Protein AF-A0A967T352-F1 (afdb_monomer)

pLDDT: mean 77.24, std 16.87, range [30.94, 95.62]

Solvent-accessible surface area (backbone atoms only — not comparable to full-atom values): 8951 Å² total; per-residue (Å²): 69,39,39,35,42,36,54,37,34,45,32,40,70,81,48,93,56,45,37,38,55,35,74,68,9,48,52,48,15,68,45,42,55,60,54,30,53,77,67,76,48,73,39,53,32,34,38,21,40,50,37,50,85,40,100,73,73,45,66,29,38,22,23,50,58,25,53,52,68,44,68,88,73,31,49,80,42,76,35,42,50,89,52,52,69,68,51,59,66,51,45,78,76,43,64,27,31,31,37,29,42,48,83,72,30,53,76,58,51,81,74,55,40,92,46,66,45,74,70,55,70,37,93,53,77,50,90,89,55,64,95,51,55,72,68,60,38,64,30,42,33,40,35,24,40,37,82,87,86,54,37,35,52,76,49,72,45,78,66,71,79,79,121

Foldseek 3Di:
DKEKEAEFFKAFPPDLPSLAHDPRSLVLLQCVVVLCVVVVHQAQAEEFEFEQDDVNSGTRCRRVSSPVNCPPRYHYHYDHLQGCVVVLVVVVVTDYYYYHDDLSSVVNDDDAPPDPCCVQVPQDDDVPDDPRISQRNNQWMWMWDDPSPHTYTDDIRGSPSPD

Secondary structure (DSSP, 8-state):
-EEEEEEPPP-BTTSTTTTS--HHHHHHHHHHHHHHHHTT---SEEEEE-----TTSS---HHHHHTGGGBTTBEEEEE-TT--HHHHHHHTTSSEEEEEE-TTGGGGSPPEET--HHHHSS-PPPTT--TTB-TTSTTEEEEEEE-SS-EEEEEEEE-S---

Structure (mmCIF, N/CA/C/O backbone):
data_AF-A0A967T352-F1
#
_entry.id   AF-A0A967T352-F1
#
loop_
_atom_site.group_PDB
_atom_site.id
_atom_site.type_symbol
_atom_site.label_atom_id
_atom_site.label_alt_id
_atom_site.label_comp_id
_atom_site.label_asym_id
_atom_site.label_entity_id
_atom_site.label_seq_id
_atom_site.pdbx_PDB_ins_code
_atom_site.Cartn_x
_atom_site.Cartn_y
_atom_site.Cartn_z
_atom_site.occupancy
_atom_site.B_iso_or_equiv
_atom_site.auth_seq_id
_atom_site.auth_comp_id
_atom_site.auth_asym_id
_atom_site.auth_atom_id
_atom_site.pdbx_PDB_model_num
ATOM 1 N N . MET A 1 1 ? -11.398 1.309 12.216 1.00 89.88 1 MET A N 1
ATOM 2 C CA . MET A 1 1 ? -11.046 1.990 10.944 1.00 89.88 1 MET A CA 1
ATOM 3 C C . MET A 1 1 ? -10.477 0.964 9.982 1.00 89.88 1 MET A C 1
ATOM 5 O O . MET A 1 1 ? -9.847 0.018 10.450 1.00 89.88 1 MET A O 1
ATOM 9 N N . ILE A 1 2 ? -10.696 1.115 8.680 1.00 94.25 2 ILE A N 1
ATOM 10 C CA . ILE A 1 2 ? -10.253 0.133 7.686 1.00 94.25 2 ILE A CA 1
ATOM 11 C C . ILE A 1 2 ? -8.909 0.556 7.094 1.00 94.25 2 ILE A C 1
ATOM 13 O O . ILE A 1 2 ? -8.730 1.698 6.676 1.00 94.25 2 ILE A O 1
ATOM 17 N N . ILE A 1 3 ? -7.961 -0.378 7.047 1.00 93.12 3 ILE A N 1
ATOM 18 C CA . ILE A 1 3 ? -6.660 -0.204 6.405 1.00 93.12 3 ILE A CA 1
ATOM 19 C C . ILE A 1 3 ? -6.535 -1.201 5.256 1.00 93.12 3 ILE A C 1
ATOM 21 O O . ILE A 1 3 ? -6.638 -2.413 5.451 1.00 93.12 3 ILE A O 1
ATOM 25 N N . ILE A 1 4 ? -6.270 -0.682 4.064 1.00 93.50 4 ILE A N 1
ATOM 26 C CA . ILE A 1 4 ? -6.060 -1.439 2.838 1.00 93.50 4 ILE A CA 1
ATOM 27 C C . ILE A 1 4 ? -4.571 -1.444 2.523 1.00 93.50 4 ILE A C 1
ATOM 29 O O . ILE A 1 4 ? -3.967 -0.409 2.262 1.00 93.50 4 ILE A O 1
ATOM 33 N N . TRP A 1 5 ? -3.971 -2.624 2.523 1.00 90.81 5 TRP A N 1
ATOM 34 C CA . TRP A 1 5 ? -2.558 -2.816 2.237 1.00 90.81 5 TRP A CA 1
ATOM 35 C C . TRP A 1 5 ? -2.402 -3.244 0.788 1.00 90.81 5 TRP A C 1
ATOM 37 O O . TRP A 1 5 ? -2.867 -4.319 0.395 1.00 90.81 5 TRP A O 1
ATOM 47 N N . VAL A 1 6 ? -1.706 -2.428 0.002 1.00 89.25 6 VAL A N 1
ATOM 48 C CA . VAL A 1 6 ? -1.381 -2.735 -1.390 1.00 89.25 6 VAL A CA 1
ATOM 49 C C . VAL A 1 6 ? 0.127 -2.718 -1.582 1.00 89.25 6 VAL A C 1
ATOM 51 O O . VAL A 1 6 ? 0.829 -1.800 -1.160 1.00 89.25 6 VAL A O 1
ATOM 54 N N . ARG A 1 7 ? 0.672 -3.749 -2.222 1.00 86.38 7 ARG A N 1
ATOM 55 C CA . ARG A 1 7 ? 2.076 -3.713 -2.632 1.00 86.38 7 ARG A CA 1
ATOM 56 C C . ARG A 1 7 ? 2.197 -2.884 -3.911 1.00 86.38 7 ARG A C 1
ATOM 58 O O . ARG A 1 7 ? 1.368 -3.027 -4.806 1.00 86.38 7 ARG A O 1
ATOM 65 N N . HIS A 1 8 ? 3.249 -2.065 -4.018 1.00 86.44 8 HIS A N 1
ATOM 66 C CA . HIS A 1 8 ? 3.613 -1.410 -5.289 1.00 86.44 8 HIS A CA 1
ATOM 67 C C . HIS A 1 8 ? 3.581 -2.407 -6.442 1.00 86.44 8 HIS A C 1
ATOM 69 O O . HIS A 1 8 ? 4.047 -3.504 -6.168 1.00 86.44 8 HIS A O 1
ATOM 75 N N . GLY A 1 9 ? 3.164 -2.001 -7.657 1.00 82.44 9 GLY A N 1
ATOM 76 C CA . GLY A 1 9 ? 3.163 -2.690 -8.967 1.00 82.44 9 GLY A CA 1
ATOM 77 C C . GLY A 1 9 ? 4.493 -3.357 -9.368 1.00 82.44 9 GLY A C 1
ATOM 78 O O . GLY A 1 9 ? 5.557 -2.987 -8.862 1.00 82.44 9 GLY A O 1
ATOM 79 N N . THR A 1 10 ? 4.457 -4.325 -10.298 1.00 80.06 10 THR A N 1
ATOM 80 C CA . THR A 1 10 ? 5.629 -5.132 -10.698 1.00 80.06 10 THR A CA 1
ATOM 81 C C . THR A 1 10 ? 6.814 -4.271 -11.126 1.00 80.06 10 THR A C 1
ATOM 83 O O . THR A 1 10 ? 6.674 -3.382 -11.966 1.00 80.06 10 THR A O 1
ATOM 86 N N . VAL A 1 11 ? 8.001 -4.590 -10.603 1.00 77.88 11 VAL A N 1
ATOM 87 C CA . VAL A 1 11 ? 9.285 -3.951 -10.943 1.00 77.88 11 VAL A CA 1
ATOM 88 C C . VAL A 1 11 ? 10.286 -4.983 -11.461 1.00 77.88 11 VAL A C 1
ATOM 90 O O . VAL A 1 11 ? 10.203 -6.156 -11.089 1.00 77.88 11 VAL A O 1
ATOM 93 N N . ASP A 1 12 ? 11.254 -4.546 -12.268 1.00 75.56 12 ASP A N 1
ATOM 94 C CA . ASP A 1 12 ? 12.390 -5.375 -12.681 1.00 75.56 12 ASP A CA 1
ATOM 95 C C . ASP A 1 12 ? 13.559 -5.178 -11.712 1.00 75.56 12 ASP A C 1
ATOM 97 O O . ASP A 1 12 ? 14.257 -4.166 -11.746 1.00 75.56 12 ASP A O 1
ATOM 101 N N . CYS A 1 13 ? 13.793 -6.162 -10.843 1.00 67.81 13 CYS A N 1
ATOM 102 C CA . CYS A 1 13 ? 14.826 -6.078 -9.811 1.00 67.81 13 CYS A CA 1
ATOM 103 C C . CYS A 1 13 ? 16.268 -6.144 -10.344 1.00 67.81 13 CYS A C 1
ATOM 105 O O . CYS A 1 13 ? 17.196 -5.889 -9.575 1.00 67.81 13 CYS A O 1
ATOM 107 N N . ASN A 1 14 ? 16.466 -6.506 -11.615 1.00 65.69 14 ASN A N 1
ATOM 108 C CA . ASN A 1 14 ? 17.785 -6.579 -12.249 1.00 65.69 14 ASN A CA 1
ATOM 109 C C . ASN A 1 14 ? 18.080 -5.364 -13.141 1.00 65.69 14 ASN A C 1
ATOM 111 O O . ASN A 1 14 ? 19.202 -5.213 -13.627 1.00 65.69 14 ASN A O 1
ATOM 115 N N . SER A 1 15 ? 17.091 -4.493 -13.332 1.00 66.94 15 SER A N 1
ATOM 116 C CA . SER A 1 15 ? 17.241 -3.227 -14.035 1.00 66.94 15 SER A CA 1
ATOM 117 C C . SER A 1 15 ? 17.919 -2.176 -13.148 1.00 66.94 15 SER A C 1
ATOM 119 O O . SER A 1 15 ? 17.758 -2.159 -11.926 1.00 66.94 15 SER A O 1
ATOM 121 N N . LYS A 1 16 ? 18.629 -1.229 -13.776 1.00 64.50 16 LYS A N 1
ATOM 122 C CA . LYS A 1 16 ? 19.075 0.011 -13.109 1.00 64.50 16 LYS A CA 1
ATOM 123 C C . LYS A 1 16 ? 17.897 0.886 -12.645 1.00 64.50 16 LYS A C 1
ATOM 125 O O . LYS A 1 16 ? 18.111 1.804 -11.860 1.00 64.50 16 LYS A O 1
ATOM 130 N N . ASP A 1 17 ? 16.684 0.574 -13.102 1.00 65.25 17 ASP A N 1
ATOM 131 C CA . ASP A 1 17 ? 15.427 1.261 -12.808 1.00 65.25 17 ASP A CA 1
ATOM 132 C C . ASP A 1 17 ? 14.452 0.386 -11.993 1.00 65.25 17 ASP A C 1
ATOM 134 O O . ASP A 1 17 ? 13.234 0.531 -12.115 1.00 65.25 17 ASP A O 1
ATOM 138 N N . ALA A 1 18 ? 14.972 -0.488 -11.115 1.00 68.00 18 ALA A N 1
ATOM 139 C CA . ALA A 1 18 ? 14.206 -1.323 -10.166 1.00 68.00 18 ALA A CA 1
ATOM 140 C C . ALA A 1 18 ? 13.285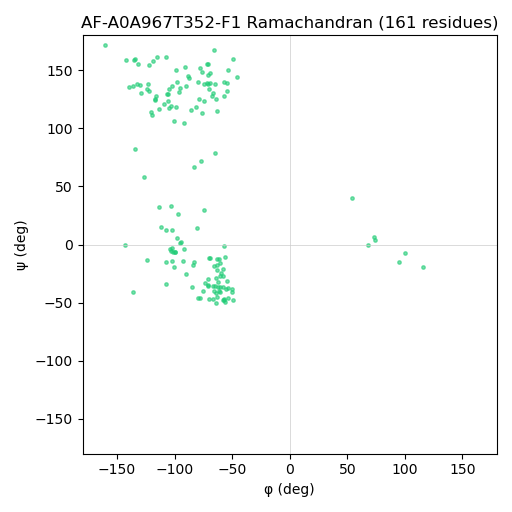 -0.538 -9.197 1.00 68.00 18 ALA A C 1
ATOM 142 O O . ALA A 1 18 ? 12.579 -1.106 -8.355 1.00 68.00 18 ALA A O 1
ATOM 143 N N . ASP A 1 19 ? 13.307 0.783 -9.306 1.00 76.19 19 ASP A N 1
ATOM 144 C CA . ASP A 1 19 ? 12.565 1.741 -8.505 1.00 76.19 19 ASP A CA 1
ATOM 145 C C . ASP A 1 19 ? 11.303 2.263 -9.202 1.00 76.19 19 ASP A C 1
ATOM 147 O O . ASP A 1 19 ? 10.495 2.920 -8.546 1.00 76.19 19 ASP A O 1
ATOM 151 N N . THR A 1 20 ? 11.105 1.904 -10.476 1.00 81.19 20 THR A N 1
ATOM 152 C CA . THR A 1 20 ? 9.939 2.251 -11.308 1.00 81.19 20 THR A CA 1
ATOM 153 C C . THR A 1 20 ? 9.134 1.013 -11.701 1.00 81.19 20 THR A C 1
ATOM 155 O O . THR A 1 20 ? 9.635 -0.116 -11.644 1.00 81.19 20 THR A O 1
ATOM 158 N N . LEU A 1 21 ? 7.881 1.210 -12.121 1.00 83.81 21 LEU A N 1
ATOM 159 C CA . LEU A 1 21 ? 7.027 0.115 -12.580 1.00 83.81 21 LEU A CA 1
ATOM 160 C C . LEU A 1 21 ? 7.426 -0.393 -13.974 1.00 83.81 21 LEU A C 1
ATOM 162 O O . LEU A 1 21 ? 7.667 0.380 -14.905 1.00 83.81 21 LEU A O 1
ATOM 166 N N . THR A 1 22 ? 7.407 -1.718 -14.133 1.00 82.38 22 THR A N 1
ATOM 167 C CA . THR A 1 22 ? 7.369 -2.399 -15.441 1.00 82.38 22 THR A CA 1
ATOM 168 C C . THR A 1 22 ? 6.042 -2.116 -16.161 1.00 82.38 22 THR A C 1
ATOM 170 O O . THR A 1 22 ? 5.094 -1.659 -15.518 1.00 82.38 22 THR A O 1
ATOM 173 N N . PRO A 1 23 ? 5.911 -2.422 -17.469 1.00 84.06 23 PRO A N 1
ATOM 174 C CA . PRO A 1 23 ? 4.630 -2.327 -18.173 1.00 84.06 23 PRO A CA 1
ATOM 175 C C . PRO A 1 23 ? 3.473 -3.023 -17.439 1.00 84.06 23 PRO A C 1
ATOM 177 O O . PRO A 1 23 ? 2.466 -2.374 -17.177 1.00 84.06 23 PRO A O 1
ATOM 180 N N . ASN A 1 24 ? 3.665 -4.266 -16.984 1.00 80.44 24 ASN A N 1
ATOM 181 C CA . ASN A 1 24 ? 2.655 -5.002 -16.210 1.00 80.44 24 ASN A CA 1
ATOM 182 C C . ASN A 1 24 ? 2.315 -4.297 -14.888 1.00 80.44 24 ASN A C 1
ATOM 184 O O . ASN A 1 24 ? 1.153 -4.185 -14.510 1.00 80.44 24 ASN A O 1
ATOM 188 N N . GLY A 1 25 ? 3.323 -3.749 -14.198 1.00 83.31 25 GLY A N 1
ATOM 189 C CA . GLY A 1 25 ? 3.095 -2.959 -12.988 1.00 83.31 25 GLY A CA 1
ATOM 190 C C . GLY A 1 25 ? 2.228 -1.723 -13.241 1.00 83.31 25 GLY A C 1
ATOM 191 O O . GLY A 1 25 ? 1.397 -1.379 -12.404 1.00 83.31 25 GLY A O 1
ATOM 192 N N . ARG A 1 26 ? 2.379 -1.076 -14.403 1.00 86.88 26 ARG A N 1
ATOM 193 C CA . ARG A 1 26 ? 1.549 0.072 -14.802 1.00 86.88 26 ARG A CA 1
ATOM 194 C C . ARG A 1 26 ? 0.137 -0.335 -15.207 1.00 86.88 26 ARG A C 1
ATOM 196 O O . ARG A 1 26 ? -0.781 0.444 -14.987 1.00 86.88 26 ARG A O 1
ATOM 203 N N . GLU A 1 27 ? -0.048 -1.510 -15.799 1.00 84.62 27 GLU A N 1
ATOM 204 C CA . GLU A 1 27 ? -1.387 -2.052 -16.062 1.00 84.62 27 GLU A CA 1
ATOM 205 C C . GLU A 1 27 ? -2.139 -2.300 -14.755 1.00 84.62 27 GLU A C 1
ATOM 207 O O . GLU A 1 27 ? -3.268 -1.838 -14.613 1.00 84.62 27 GLU A O 1
ATOM 212 N N . PHE A 1 28 ? -1.476 -2.897 -13.759 1.00 85.44 28 PHE A N 1
ATOM 213 C CA . PHE A 1 28 ? -2.033 -3.014 -12.412 1.00 85.44 28 PHE A CA 1
ATOM 214 C C . PHE A 1 28 ? -2.384 -1.645 -11.812 1.00 85.44 28 PHE A C 1
ATOM 216 O O . PHE A 1 28 ? -3.499 -1.452 -11.337 1.00 85.44 28 PHE A O 1
ATOM 223 N N . ALA A 1 29 ? -1.474 -0.669 -11.885 1.00 89.62 29 ALA A N 1
ATOM 224 C CA . ALA A 1 29 ? -1.720 0.682 -11.375 1.00 89.62 29 ALA A CA 1
ATOM 225 C C . ALA A 1 29 ? -2.943 1.359 -12.025 1.00 89.62 29 ALA A C 1
ATOM 227 O O . ALA A 1 29 ? -3.686 2.072 -11.357 1.00 89.62 29 ALA A O 1
ATOM 228 N N . LYS A 1 30 ? -3.172 1.118 -13.324 1.00 89.25 30 LYS A N 1
ATOM 229 C CA . LYS A 1 30 ? -4.353 1.614 -14.047 1.00 89.25 30 LYS A CA 1
ATOM 230 C C . LYS A 1 30 ? -5.643 0.914 -13.627 1.00 89.25 30 LYS A C 1
ATOM 232 O O . LYS A 1 30 ? -6.679 1.561 -13.622 1.00 89.25 30 LYS A O 1
ATOM 237 N N . ALA A 1 31 ? -5.578 -0.374 -13.297 1.00 88.38 31 ALA A N 1
ATOM 238 C CA . ALA A 1 31 ? -6.733 -1.166 -12.878 1.00 88.38 31 ALA A CA 1
ATOM 239 C C . ALA A 1 31 ? -7.069 -1.009 -11.384 1.00 88.38 31 ALA A C 1
ATOM 241 O O . ALA A 1 31 ? -8.146 -1.414 -10.954 1.00 88.38 31 ALA A O 1
ATOM 242 N N . LEU A 1 32 ? -6.156 -0.450 -10.581 1.00 91.19 32 LEU A N 1
ATOM 243 C CA . LEU A 1 32 ? -6.329 -0.322 -9.136 1.00 91.19 32 LEU A CA 1
ATOM 244 C C . LEU A 1 32 ? -7.598 0.459 -8.739 1.00 91.19 32 LEU A C 1
ATOM 246 O O . LEU A 1 32 ? -8.313 -0.057 -7.885 1.00 91.19 32 LEU A O 1
ATOM 250 N N . PRO A 1 33 ? -7.931 1.630 -9.326 1.00 92.06 33 PRO A N 1
ATOM 251 C CA . PRO A 1 33 ? -9.165 2.340 -8.980 1.00 92.06 33 PRO A CA 1
ATOM 252 C C . PRO A 1 33 ? -10.418 1.481 -9.192 1.00 92.06 33 PRO A C 1
ATOM 254 O O . PRO A 1 33 ? -11.217 1.331 -8.272 1.00 92.06 33 PRO A O 1
ATOM 257 N N . ASP A 1 34 ? -10.529 0.824 -10.350 1.00 88.81 34 ASP A N 1
ATOM 258 C CA . ASP A 1 34 ? -11.653 -0.069 -10.657 1.00 88.81 34 ASP A CA 1
ATOM 259 C C . ASP A 1 34 ? -11.705 -1.262 -9.694 1.00 8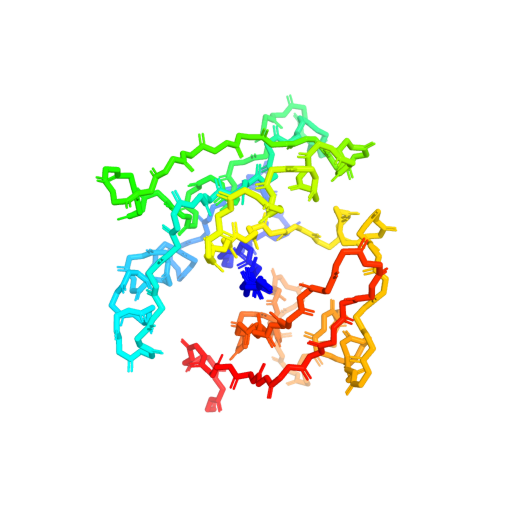8.81 34 ASP A C 1
ATOM 261 O O . ASP A 1 34 ? -12.778 -1.725 -9.308 1.00 88.81 34 ASP A O 1
ATOM 265 N N . LEU A 1 35 ? -10.549 -1.793 -9.287 1.00 89.56 35 LEU A N 1
ATOM 266 C CA . LEU A 1 35 ? -10.486 -2.890 -8.326 1.00 89.56 35 LEU A CA 1
ATOM 267 C C . LEU A 1 35 ? -10.997 -2.465 -6.943 1.00 89.56 35 LEU A C 1
ATOM 269 O O . LEU A 1 35 ? -11.688 -3.251 -6.294 1.00 89.56 35 LEU A O 1
ATOM 273 N N . LEU A 1 36 ? -10.665 -1.254 -6.493 1.00 91.62 36 LEU A N 1
ATOM 274 C CA . LEU A 1 36 ? -11.161 -0.708 -5.229 1.00 91.62 36 LEU A CA 1
ATOM 275 C C . LEU A 1 36 ? -12.675 -0.474 -5.300 1.00 91.62 36 LEU A C 1
ATOM 277 O O . LEU A 1 36 ? -13.397 -0.974 -4.437 1.00 91.62 36 LEU A O 1
ATOM 281 N N . GLU A 1 37 ? -13.159 0.151 -6.377 1.00 91.94 37 GLU A N 1
ATOM 282 C CA . GLU A 1 37 ? -14.587 0.394 -6.625 1.00 91.94 37 GLU A CA 1
ATOM 283 C C . GLU A 1 37 ? -15.397 -0.911 -6.603 1.00 91.94 37 GLU A C 1
ATOM 285 O O . GLU A 1 37 ? -16.373 -1.043 -5.866 1.00 91.94 37 GLU A O 1
ATOM 290 N N . ASN A 1 38 ? -14.941 -1.936 -7.332 1.00 89.56 38 ASN A N 1
ATOM 291 C CA . ASN A 1 38 ? -15.604 -3.244 -7.400 1.00 89.56 38 ASN A CA 1
ATOM 292 C C . ASN A 1 38 ? -15.662 -3.981 -6.050 1.00 89.56 38 ASN A C 1
ATOM 294 O O . ASN A 1 38 ? -16.441 -4.921 -5.897 1.00 89.56 38 ASN A O 1
ATOM 298 N N . ASN A 1 39 ? -14.833 -3.582 -5.083 1.00 89.19 39 ASN A N 1
ATOM 299 C CA . ASN A 1 39 ? -14.829 -4.119 -3.724 1.00 89.19 39 ASN A CA 1
ATOM 300 C C . ASN A 1 39 ? -15.410 -3.129 -2.699 1.00 89.19 39 ASN A C 1
ATOM 302 O O . ASN A 1 39 ? -15.287 -3.368 -1.499 1.00 89.19 39 ASN A O 1
ATOM 306 N N . ASN A 1 40 ? -16.058 -2.052 -3.158 1.00 93.69 40 ASN A N 1
ATOM 307 C CA . ASN A 1 40 ? -16.634 -0.993 -2.330 1.00 93.69 40 ASN A CA 1
ATOM 308 C C . ASN A 1 40 ? -15.616 -0.366 -1.355 1.00 93.69 40 ASN A C 1
ATOM 310 O O . ASN A 1 40 ? -15.919 -0.112 -0.187 1.00 93.69 40 ASN A O 1
ATOM 314 N N . ILE A 1 41 ? -14.389 -0.164 -1.835 1.00 94.31 41 ILE A N 1
ATOM 315 C CA . ILE A 1 41 ? -13.303 0.469 -1.091 1.00 94.31 41 ILE A CA 1
ATOM 316 C C . ILE A 1 41 ? -13.096 1.877 -1.631 1.00 94.31 41 ILE A C 1
ATOM 318 O O . ILE A 1 41 ? -12.783 2.058 -2.805 1.00 94.31 41 ILE A O 1
ATOM 322 N N . HIS A 1 42 ? -13.188 2.855 -0.735 1.00 94.81 42 HIS A N 1
ATOM 323 C CA . HIS A 1 42 ? -13.099 4.280 -1.043 1.00 94.81 42 HIS A CA 1
ATOM 324 C C . HIS A 1 42 ? -12.165 4.941 -0.027 1.00 94.81 42 HIS A C 1
ATOM 326 O O . HIS A 1 42 ? -12.633 5.446 0.990 1.00 94.81 42 HIS A O 1
ATOM 332 N N . PRO A 1 43 ? -10.835 4.868 -0.220 1.00 94.94 43 PRO A N 1
ATOM 333 C CA . PRO A 1 43 ? -9.888 5.396 0.753 1.00 94.94 43 PRO A CA 1
ATOM 334 C C . PRO A 1 43 ? -9.982 6.922 0.830 1.00 94.94 43 PRO A C 1
ATOM 336 O O . PRO A 1 43 ? -9.829 7.592 -0.186 1.00 94.94 43 PRO A O 1
ATOM 339 N N . ASP A 1 44 ? -10.140 7.471 2.033 1.00 94.31 44 ASP A N 1
ATOM 340 C CA . ASP A 1 44 ? -10.083 8.919 2.271 1.00 94.31 44 ASP A CA 1
ATOM 341 C C . ASP A 1 44 ? -8.647 9.443 2.119 1.00 94.31 44 ASP A C 1
ATOM 343 O O . ASP A 1 44 ? -8.390 10.558 1.657 1.00 94.31 44 ASP A O 1
ATOM 347 N N . VAL A 1 45 ? -7.690 8.612 2.541 1.00 94.56 45 VAL A N 1
ATOM 348 C CA . VAL A 1 45 ? -6.258 8.910 2.557 1.00 94.56 45 VAL A CA 1
ATOM 349 C C . VAL A 1 45 ? -5.490 7.745 1.950 1.00 94.56 45 VAL A C 1
ATOM 351 O O . VAL A 1 45 ? -5.745 6.572 2.238 1.00 94.56 45 VAL A O 1
ATOM 354 N N . VAL A 1 46 ? -4.494 8.083 1.140 1.00 95.62 46 VAL A N 1
ATOM 355 C CA . VAL A 1 46 ? -3.560 7.148 0.526 1.00 95.62 46 VAL A CA 1
ATOM 356 C C . VAL A 1 46 ? -2.143 7.489 0.966 1.00 95.62 46 VAL A C 1
ATOM 358 O O . VAL A 1 46 ? -1.578 8.511 0.581 1.00 95.62 46 VAL A O 1
ATOM 361 N N . PHE A 1 47 ? -1.531 6.582 1.718 1.00 94.00 47 PHE A N 1
ATOM 362 C CA . PHE A 1 47 ? -0.116 6.628 2.051 1.00 94.00 47 PHE A CA 1
ATOM 363 C C . PHE A 1 47 ? 0.709 5.875 1.019 1.00 94.00 47 PHE A C 1
ATOM 365 O O . PHE A 1 47 ? 0.364 4.759 0.629 1.00 94.00 47 PHE A O 1
ATOM 372 N N . TYR A 1 48 ? 1.838 6.440 0.604 1.00 92.19 48 TYR A N 1
ATOM 373 C CA . TYR A 1 48 ? 2.764 5.750 -0.290 1.00 92.19 48 TYR A CA 1
ATOM 374 C C . TYR A 1 48 ? 4.218 5.916 0.146 1.00 92.19 48 TYR A C 1
ATOM 376 O O . TYR A 1 48 ? 4.669 7.010 0.489 1.00 92.19 48 TYR A O 1
ATOM 384 N N . ASP A 1 49 ? 4.967 4.814 0.096 1.00 88.25 49 ASP A N 1
ATOM 385 C CA . ASP A 1 49 ? 6.402 4.820 0.372 1.00 88.25 49 ASP A CA 1
ATOM 386 C C . ASP A 1 49 ? 7.128 5.684 -0.671 1.00 88.25 49 ASP A C 1
ATOM 388 O O . ASP A 1 49 ? 7.128 5.370 -1.868 1.00 88.25 49 ASP A O 1
ATOM 392 N N . SER A 1 50 ? 7.723 6.786 -0.213 1.00 84.62 50 SER A N 1
ATOM 393 C CA . SER A 1 50 ? 8.424 7.779 -1.035 1.00 84.62 50 SER A CA 1
ATOM 394 C C . SER A 1 50 ? 9.930 7.795 -0.783 1.00 84.62 50 SER A C 1
ATOM 396 O O . SER A 1 50 ? 10.614 8.775 -1.082 1.00 84.62 50 SER A O 1
ATOM 398 N N . SER A 1 51 ? 10.449 6.767 -0.129 1.00 74.50 51 SER A N 1
ATOM 399 C CA . SER A 1 51 ? 11.804 6.795 0.392 1.00 74.50 51 SER A CA 1
ATOM 400 C C . SER A 1 51 ? 12.878 6.774 -0.703 1.00 74.50 51 SER A C 1
ATOM 402 O O . SER A 1 51 ? 12.738 6.143 -1.747 1.00 74.50 51 SER A O 1
ATOM 404 N N . GLU A 1 52 ? 14.011 7.429 -0.448 1.00 64.44 52 GLU A N 1
ATOM 405 C CA . GLU A 1 52 ? 15.039 7.689 -1.472 1.00 64.44 52 GLU A CA 1
ATOM 406 C C . GLU A 1 52 ? 16.140 6.622 -1.580 1.00 64.44 52 GLU A C 1
ATOM 408 O O . GLU A 1 52 ? 16.997 6.702 -2.458 1.00 64.44 52 GLU A O 1
ATOM 413 N N . LYS A 1 53 ? 16.155 5.601 -0.713 1.00 61.00 53 LYS A N 1
ATOM 414 C CA . LYS A 1 53 ? 17.213 4.574 -0.739 1.00 61.00 53 LYS A CA 1
ATOM 415 C C . LYS A 1 53 ? 16.926 3.486 -1.764 1.00 61.00 53 LYS A C 1
ATOM 417 O O . LYS A 1 53 ? 16.735 2.319 -1.420 1.00 61.00 53 LYS A O 1
ATOM 422 N N . SER A 1 54 ? 16.954 3.849 -3.034 1.00 56.88 54 SER A N 1
ATOM 423 C CA . SER A 1 54 ? 17.311 2.869 -4.047 1.00 56.88 54 SER A CA 1
ATOM 424 C C . SER A 1 54 ? 18.800 2.534 -3.956 1.00 56.88 54 SER A C 1
ATOM 426 O O . SER A 1 54 ? 19.624 3.348 -3.536 1.00 56.88 54 SER A O 1
ATOM 428 N N . LYS A 1 55 ? 19.188 1.348 -4.434 1.00 53.50 55 LYS A N 1
ATOM 429 C CA . LYS A 1 55 ? 20.608 1.041 -4.685 1.00 53.50 55 LYS A CA 1
ATOM 430 C C . LYS A 1 55 ? 21.230 1.970 -5.746 1.00 53.50 55 LYS A C 1
ATOM 432 O O . LYS A 1 55 ? 22.445 1.960 -5.907 1.00 53.50 55 LYS A O 1
ATOM 437 N N . SER A 1 56 ? 20.402 2.727 -6.473 1.00 56.34 56 SER A N 1
ATOM 438 C CA . SER A 1 56 ? 20.774 3.601 -7.586 1.00 56.34 56 SER A CA 1
ATOM 439 C C . SER A 1 56 ? 20.899 5.086 -7.201 1.00 56.34 56 SER A C 1
ATOM 441 O O . SER A 1 56 ? 21.327 5.881 -8.035 1.00 56.34 56 SER A O 1
ATOM 443 N N . GLY A 1 57 ? 20.547 5.476 -5.966 1.00 61.38 57 GLY A N 1
ATOM 444 C CA . GLY A 1 57 ? 20.518 6.878 -5.521 1.00 61.38 57 GLY A CA 1
ATOM 445 C C . GLY A 1 57 ? 19.356 7.706 -6.091 1.00 61.38 57 GLY A C 1
ATOM 446 O O . GLY A 1 57 ? 19.314 8.917 -5.894 1.00 61.38 57 GLY A O 1
ATOM 447 N N . LYS A 1 58 ? 18.418 7.071 -6.803 1.00 65.88 58 LYS A N 1
ATOM 448 C CA . LYS A 1 58 ? 17.172 7.674 -7.294 1.00 65.88 58 LYS A CA 1
ATOM 449 C C . LYS A 1 58 ? 16.021 7.502 -6.284 1.00 65.88 58 LYS A C 1
ATOM 451 O O . LYS A 1 58 ? 16.009 6.505 -5.556 1.00 65.88 58 LYS A O 1
ATOM 456 N N . PRO A 1 59 ? 15.019 8.398 -6.274 1.00 67.62 59 PRO A N 1
ATOM 457 C CA . PRO A 1 59 ? 13.794 8.200 -5.505 1.00 67.62 59 PRO A CA 1
ATOM 458 C C . PRO A 1 59 ? 13.077 6.901 -5.891 1.00 67.62 59 PRO A C 1
ATOM 460 O O . PRO A 1 59 ? 12.978 6.574 -7.074 1.00 67.62 59 PRO A O 1
ATOM 463 N N . ILE A 1 60 ? 12.540 6.179 -4.906 1.00 74.62 60 ILE A N 1
ATOM 464 C CA . ILE A 1 60 ? 11.650 5.045 -5.164 1.00 74.62 60 ILE A CA 1
ATOM 465 C C . ILE A 1 60 ? 10.282 5.595 -5.569 1.00 74.62 60 ILE A C 1
ATOM 467 O O . ILE A 1 60 ? 9.595 6.213 -4.760 1.00 74.62 60 ILE A O 1
ATOM 471 N N . THR A 1 61 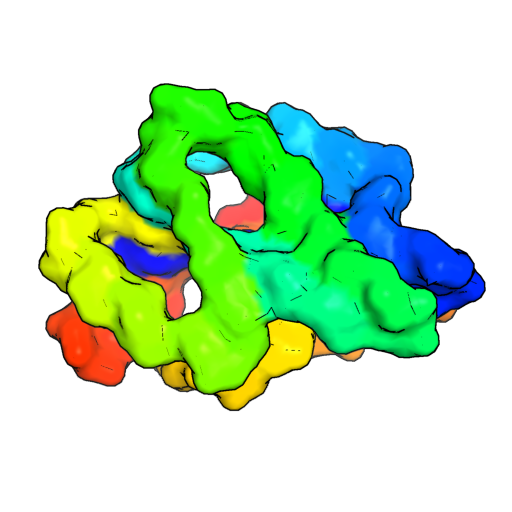? 9.871 5.375 -6.820 1.00 85.69 61 THR A N 1
ATOM 472 C CA . THR A 1 61 ? 8.604 5.905 -7.355 1.00 85.69 61 THR A CA 1
ATOM 473 C C . THR A 1 61 ? 7.539 4.840 -7.548 1.00 85.69 61 THR A C 1
ATOM 475 O O . THR A 1 61 ? 6.369 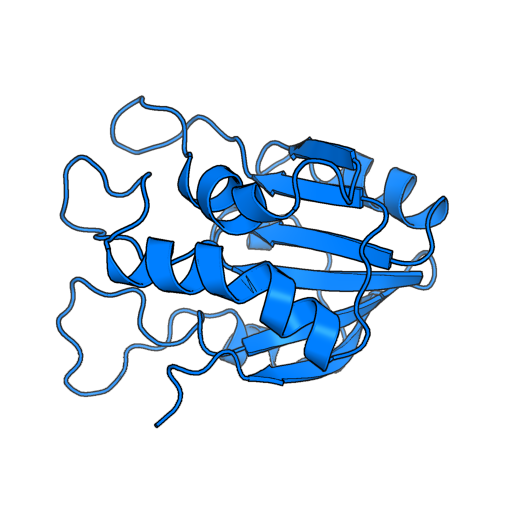5.185 -7.651 1.00 85.69 61 THR A O 1
ATOM 478 N N . ARG A 1 62 ? 7.891 3.551 -7.522 1.00 87.00 62 ARG A N 1
ATOM 479 C CA . ARG A 1 62 ? 6.956 2.439 -7.759 1.00 87.00 62 ARG A CA 1
ATOM 480 C C . ARG A 1 62 ? 5.678 2.504 -6.925 1.00 87.00 62 ARG A C 1
ATOM 482 O O . ARG A 1 62 ? 4.611 2.254 -7.472 1.00 87.00 62 ARG A O 1
ATOM 489 N N . CYS A 1 63 ? 5.747 2.872 -5.642 1.00 90.38 63 CYS A N 1
ATOM 490 C CA . CYS A 1 63 ? 4.530 3.006 -4.841 1.00 90.38 63 CYS A CA 1
ATOM 491 C C . CYS A 1 63 ? 3.690 4.204 -5.279 1.00 90.38 63 CYS A C 1
ATOM 493 O O . CYS A 1 63 ? 2.507 4.039 -5.554 1.00 90.38 63 CYS A O 1
ATOM 495 N N . LYS A 1 64 ? 4.324 5.367 -5.459 1.00 92.38 64 LYS A N 1
ATOM 496 C CA . LYS A 1 64 ? 3.681 6.566 -6.009 1.00 92.38 64 LYS A CA 1
ATOM 497 C C . LYS A 1 64 ? 3.002 6.295 -7.357 1.00 92.38 64 LYS A C 1
ATOM 499 O O . LYS A 1 64 ? 1.865 6.696 -7.555 1.00 92.38 64 LYS A O 1
ATOM 504 N N . GLU A 1 65 ? 3.681 5.605 -8.270 1.00 92.25 65 GLU A N 1
ATOM 505 C CA . GLU A 1 65 ? 3.141 5.229 -9.581 1.00 92.25 65 GLU A CA 1
ATOM 506 C C . GLU A 1 65 ? 1.960 4.260 -9.461 1.00 92.25 65 GLU A C 1
ATOM 508 O O . GLU A 1 65 ? 1.016 4.361 -10.235 1.00 92.25 65 GLU A O 1
ATOM 513 N N . THR A 1 66 ? 1.991 3.350 -8.482 1.00 92.06 66 THR A N 1
ATOM 514 C CA . THR A 1 66 ? 0.928 2.354 -8.266 1.00 92.06 66 THR A CA 1
ATOM 515 C C . THR A 1 66 ? -0.391 3.006 -7.888 1.00 92.06 66 THR A C 1
ATOM 517 O O . THR A 1 66 ? -1.437 2.604 -8.381 1.00 92.06 66 THR A O 1
ATOM 520 N N . VAL A 1 67 ? -0.336 4.025 -7.032 1.00 94.38 67 VAL A N 1
ATOM 521 C CA . VAL A 1 67 ? -1.527 4.712 -6.519 1.00 94.38 67 VAL A CA 1
ATOM 522 C C . VAL A 1 67 ? -1.853 6.003 -7.273 1.00 94.38 67 VAL A C 1
ATOM 524 O O . VAL A 1 67 ? -2.764 6.726 -6.887 1.00 94.38 67 VAL A O 1
ATOM 527 N N . ALA A 1 68 ? -1.134 6.314 -8.356 1.00 93.31 68 ALA A N 1
ATOM 528 C CA . ALA A 1 68 ? -1.295 7.572 -9.086 1.00 93.31 68 ALA A CA 1
ATOM 529 C C . ALA A 1 68 ? -2.711 7.768 -9.660 1.00 93.31 68 ALA A C 1
ATOM 531 O O . ALA A 1 68 ? -3.149 8.903 -9.817 1.00 93.31 68 ALA A O 1
ATOM 532 N N . GLY A 1 69 ? -3.430 6.676 -9.944 1.00 90.62 69 GLY A N 1
ATOM 533 C CA . GLY A 1 69 ? -4.820 6.718 -10.406 1.00 90.62 69 GLY A CA 1
ATOM 534 C C . GLY A 1 69 ? -5.834 7.180 -9.353 1.00 90.62 69 GLY A C 1
ATOM 535 O O . GLY A 1 69 ? -6.967 7.459 -9.713 1.00 90.62 69 GLY A O 1
ATOM 536 N N . LEU A 1 70 ? -5.435 7.282 -8.079 1.00 92.06 70 LEU A N 1
ATOM 537 C CA . LEU A 1 70 ? -6.290 7.718 -6.964 1.00 92.06 70 LEU A CA 1
ATOM 538 C C . LEU A 1 70 ? -6.160 9.224 -6.668 1.00 92.06 70 LEU A C 1
ATOM 540 O O . LEU A 1 70 ? -6.766 9.748 -5.733 1.00 92.06 70 LEU A O 1
ATOM 544 N N . VAL A 1 71 ? -5.349 9.945 -7.449 1.00 88.19 71 VAL A N 1
ATOM 545 C CA . VAL A 1 71 ? -5.195 11.395 -7.300 1.00 88.19 71 VAL A CA 1
ATOM 546 C C . VAL A 1 71 ? -6.528 12.081 -7.598 1.00 88.19 71 VAL A C 1
ATOM 548 O O . VAL A 1 71 ? -7.095 11.915 -8.675 1.00 88.19 71 VAL A O 1
ATOM 551 N N . GLY A 1 72 ? -6.997 12.895 -6.652 1.00 86.50 72 GLY A N 1
ATOM 552 C CA . GLY A 1 72 ? -8.265 13.622 -6.753 1.00 86.50 72 GLY A CA 1
ATOM 553 C C . GLY A 1 72 ? -9.453 12.908 -6.105 1.00 86.50 72 GLY A C 1
ATOM 554 O O . GLY A 1 72 ? -10.448 13.573 -5.837 1.00 86.50 72 GLY A O 1
ATOM 555 N N . SER A 1 73 ? -9.338 11.610 -5.796 1.00 86.56 73 SER A N 1
ATOM 556 C CA . SER A 1 73 ? -10.329 10.868 -5.000 1.00 86.56 73 SER A CA 1
ATOM 557 C C . SER A 1 73 ? -9.915 10.683 -3.536 1.00 86.56 73 SER A C 1
ATOM 559 O O . SER A 1 73 ? -10.777 10.434 -2.704 1.00 86.56 73 SER A O 1
ATOM 561 N N . ALA A 1 74 ? -8.624 10.820 -3.220 1.00 91.12 74 ALA A N 1
ATOM 562 C CA . ALA A 1 74 ? -8.075 10.692 -1.870 1.00 91.12 74 ALA A CA 1
ATOM 563 C C . ALA A 1 74 ? -6.954 11.714 -1.610 1.00 91.12 74 ALA A C 1
ATOM 565 O O . ALA A 1 74 ? -6.313 12.199 -2.551 1.00 91.12 74 ALA A O 1
ATOM 566 N N . ASP A 1 75 ? -6.678 12.005 -0.335 1.00 92.75 75 ASP A N 1
ATOM 567 C CA . ASP A 1 75 ? -5.488 12.766 0.064 1.00 92.75 75 ASP A CA 1
ATOM 568 C C . ASP A 1 75 ? -4.232 11.887 -0.035 1.00 92.75 75 ASP A C 1
ATOM 570 O O . ASP A 1 75 ? -4.155 10.810 0.559 1.00 92.75 75 ASP A O 1
ATOM 574 N N . MET A 1 76 ? -3.242 12.335 -0.806 1.00 93.81 76 MET A N 1
ATOM 575 C CA . MET A 1 76 ? -2.062 11.546 -1.163 1.00 93.81 76 MET A CA 1
ATOM 576 C C . MET A 1 76 ? -0.871 11.956 -0.296 1.00 93.81 76 MET A C 1
ATOM 578 O O . MET A 1 76 ? -0.252 12.996 -0.531 1.00 93.81 76 MET A O 1
ATOM 582 N N . ILE A 1 77 ? -0.492 11.111 0.663 1.00 91.88 77 ILE A N 1
ATOM 583 C CA . ILE A 1 77 ? 0.523 11.435 1.668 1.00 91.88 77 ILE A CA 1
ATOM 584 C C . ILE A 1 77 ? 1.771 10.548 1.492 1.00 91.88 77 ILE A C 1
ATOM 586 O O . ILE A 1 77 ? 1.704 9.326 1.657 1.00 91.88 77 ILE A O 1
ATOM 590 N N . PRO A 1 78 ? 2.945 11.121 1.174 1.00 90.81 78 PRO A N 1
ATOM 591 C CA . PRO A 1 78 ? 4.192 10.364 1.168 1.00 90.81 78 PRO A CA 1
ATOM 592 C C . PRO A 1 78 ? 4.636 10.004 2.591 1.00 90.81 78 PRO A C 1
ATOM 594 O O . PRO A 1 78 ? 4.506 10.814 3.507 1.00 90.81 78 PRO A O 1
ATOM 597 N N . TYR A 1 79 ? 5.257 8.836 2.760 1.00 88.00 79 TYR A N 1
ATOM 598 C CA . TYR A 1 79 ? 5.950 8.463 3.997 1.00 88.00 79 TYR A CA 1
ATOM 599 C C . TYR A 1 79 ? 7.321 7.830 3.714 1.00 88.00 79 TYR A C 1
ATOM 601 O O . TYR A 1 79 ? 7.583 7.329 2.617 1.00 88.00 79 TYR A O 1
ATOM 609 N N . LYS A 1 80 ? 8.215 7.849 4.712 1.00 82.50 80 LYS A N 1
ATOM 610 C CA . LYS A 1 80 ? 9.535 7.192 4.651 1.00 82.50 80 LYS A CA 1
ATOM 611 C C . LYS A 1 80 ? 9.492 5.840 5.360 1.00 82.50 80 LYS A C 1
ATOM 613 O O . LYS A 1 80 ? 8.762 5.699 6.331 1.00 82.50 80 LYS A O 1
ATOM 618 N N . PHE A 1 81 ? 10.307 4.860 4.949 1.00 72.69 81 PHE A N 1
ATOM 619 C CA . PHE A 1 81 ? 10.216 3.477 5.453 1.00 72.69 81 PHE A CA 1
ATOM 620 C C . PHE A 1 81 ? 10.174 3.365 6.982 1.00 72.69 81 PHE A C 1
ATOM 622 O O . PHE A 1 81 ? 9.494 2.491 7.495 1.00 72.69 81 PHE A O 1
ATOM 629 N N . ASN A 1 82 ? 10.937 4.213 7.677 1.00 72.88 82 ASN A N 1
ATOM 630 C CA . ASN A 1 82 ? 11.120 4.217 9.127 1.00 72.88 82 ASN A CA 1
ATOM 631 C C . ASN A 1 82 ? 10.308 5.307 9.845 1.00 72.88 82 ASN A C 1
ATOM 633 O O . ASN A 1 82 ? 10.598 5.608 10.997 1.00 72.88 82 ASN A O 1
ATOM 637 N N . ASP A 1 83 ? 9.361 5.925 9.144 1.00 78.69 83 ASP A N 1
ATOM 638 C CA . ASP A 1 83 ? 8.516 7.016 9.625 1.00 78.69 83 ASP A CA 1
ATOM 639 C C . ASP A 1 83 ? 7.047 6.635 9.401 1.00 78.69 83 ASP A C 1
ATOM 641 O O . ASP A 1 83 ? 6.311 7.256 8.634 1.00 78.69 83 ASP A O 1
ATOM 645 N N . THR A 1 84 ? 6.661 5.500 9.992 1.00 71.62 84 THR A N 1
ATOM 646 C CA . THR A 1 84 ? 5.315 4.921 9.877 1.00 71.62 84 THR A CA 1
ATOM 647 C C . THR A 1 84 ? 4.387 5.362 11.003 1.00 71.62 84 THR A C 1
ATOM 649 O O . THR A 1 84 ? 3.177 5.198 10.885 1.00 71.62 84 THR A O 1
ATOM 652 N N . ASP A 1 85 ? 4.918 5.939 12.081 1.00 73.00 85 ASP A N 1
ATOM 653 C CA . ASP A 1 85 ? 4.127 6.389 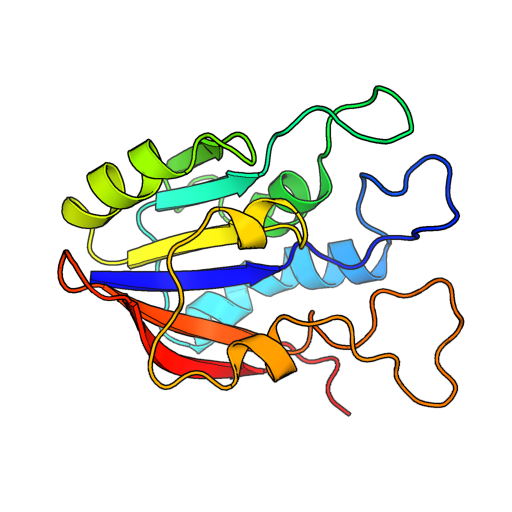13.232 1.00 73.00 85 ASP A CA 1
ATOM 654 C C . ASP A 1 85 ? 3.080 7.459 12.857 1.00 73.00 85 ASP A C 1
ATOM 656 O O . ASP A 1 85 ? 1.927 7.329 13.281 1.00 73.00 85 ASP A O 1
ATOM 660 N N . PRO A 1 86 ? 3.384 8.455 11.992 1.00 76.81 86 PRO A N 1
ATOM 661 C CA . PRO A 1 86 ? 2.389 9.441 11.566 1.00 76.81 86 PRO A CA 1
ATOM 662 C C . PRO A 1 86 ? 1.205 8.842 10.794 1.00 76.81 86 PRO A C 1
ATOM 664 O O . PRO A 1 86 ? 0.132 9.446 10.750 1.00 76.81 86 PRO A O 1
ATOM 667 N N . ILE A 1 87 ? 1.378 7.656 10.196 1.00 84.12 87 ILE A N 1
ATOM 668 C CA . ILE A 1 87 ? 0.327 6.979 9.426 1.00 84.12 87 ILE A CA 1
ATOM 669 C C . ILE A 1 87 ? -0.827 6.615 10.355 1.00 84.12 87 ILE A C 1
ATOM 671 O O . ILE A 1 87 ? -1.972 6.968 10.087 1.00 84.12 87 ILE A O 1
ATOM 675 N N . PHE A 1 88 ? -0.534 5.969 11.485 1.00 83.88 88 PHE A N 1
ATOM 676 C CA . PHE A 1 88 ? -1.567 5.470 12.394 1.00 83.88 88 PHE A CA 1
ATOM 677 C C . PHE A 1 88 ? -2.295 6.579 13.149 1.00 83.88 88 PHE A C 1
ATOM 679 O O . PHE A 1 88 ? -3.484 6.436 13.431 1.00 83.88 88 PHE A O 1
ATOM 686 N N . GLU A 1 89 ? -1.633 7.706 13.409 1.00 85.31 89 GLU A N 1
ATOM 687 C CA . GLU A 1 89 ? -2.305 8.892 13.950 1.00 85.31 89 GLU A CA 1
ATOM 688 C C . GLU A 1 89 ? -3.300 9.497 12.957 1.00 85.31 89 GLU A C 1
ATOM 690 O O . GLU A 1 89 ? -4.373 9.955 13.354 1.00 85.31 89 GLU A O 1
ATOM 695 N N . LYS A 1 90 ? -2.99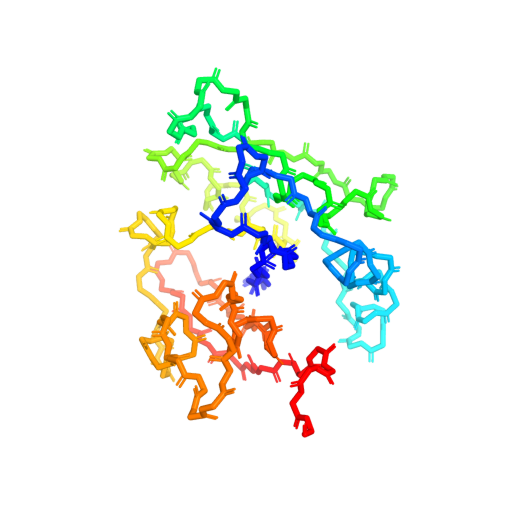1 9.453 11.656 1.00 84.31 90 LYS A N 1
ATOM 696 C CA . LYS A 1 90 ? -3.916 9.906 10.615 1.00 84.31 90 LYS A CA 1
ATOM 697 C C . LYS A 1 90 ? -5.044 8.907 10.372 1.00 84.31 90 LYS A C 1
ATOM 699 O O . LYS A 1 90 ? -6.184 9.341 10.232 1.00 84.31 90 LYS A O 1
ATOM 704 N N . CYS A 1 91 ? -4.760 7.601 10.386 1.00 85.06 91 CYS A N 1
ATOM 705 C CA . CYS A 1 91 ? -5.773 6.552 10.232 1.00 85.06 91 CYS A CA 1
ATOM 706 C C . CYS A 1 91 ? -6.920 6.721 11.238 1.00 85.06 91 CYS A C 1
ATOM 708 O O . CYS A 1 91 ? -8.076 6.531 10.880 1.00 85.06 91 CYS A O 1
ATOM 710 N N . LYS A 1 92 ? -6.624 7.141 12.480 1.00 84.75 92 LYS A N 1
ATOM 711 C CA . LYS A 1 92 ? -7.630 7.379 13.535 1.00 84.75 92 LYS A CA 1
ATOM 712 C C . LYS A 1 92 ? -8.671 8.449 13.182 1.00 84.75 92 LYS A C 1
ATOM 714 O O . LYS A 1 92 ? -9.682 8.549 13.869 1.00 84.75 92 LYS A O 1
ATOM 719 N N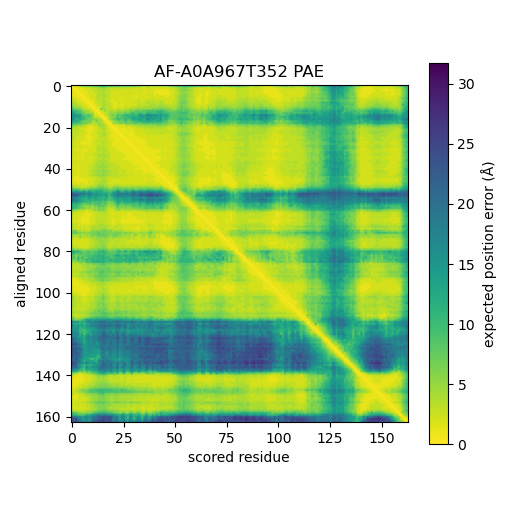 . GLN A 1 93 ? -8.414 9.269 12.167 1.00 89.00 93 GLN A N 1
ATOM 720 C CA . GLN A 1 93 ? -9.241 10.418 11.793 1.00 89.00 93 GLN A CA 1
ATOM 721 C C . GLN A 1 93 ? -10.112 10.158 10.560 1.00 89.00 93 GLN A C 1
ATOM 723 O O . GLN A 1 93 ? -10.888 11.033 10.186 1.00 89.00 93 GLN A O 1
ATOM 728 N N . VAL A 1 94 ? -9.959 9.003 9.910 1.00 91.25 94 VAL A N 1
ATOM 729 C CA . VAL A 1 94 ? -10.617 8.680 8.640 1.00 91.25 94 VAL A CA 1
ATOM 730 C C . VAL A 1 94 ? -11.217 7.280 8.679 1.00 91.25 94 VAL A C 1
ATOM 732 O O . VAL A 1 94 ? -10.849 6.454 9.518 1.00 91.25 94 VAL A O 1
ATOM 735 N N . GLU A 1 95 ? -12.171 7.004 7.795 1.00 92.06 95 GLU A N 1
ATOM 736 C CA . GLU A 1 95 ? -12.867 5.721 7.791 1.00 92.06 95 GLU A CA 1
ATOM 737 C C . GLU A 1 95 ? -12.018 4.651 7.105 1.00 92.06 95 GLU A C 1
ATOM 739 O O . GLU A 1 95 ? -11.843 3.549 7.645 1.00 92.06 95 GLU A O 1
ATOM 744 N N . GLN A 1 96 ? -11.447 5.001 5.949 1.00 94.75 96 GLN A N 1
ATOM 745 C CA . GLN A 1 96 ? -10.661 4.095 5.123 1.00 94.75 96 GLN A CA 1
ATOM 746 C C . GLN A 1 96 ? -9.315 4.714 4.746 1.00 94.75 96 GLN A C 1
ATOM 748 O O . GLN A 1 96 ? -9.222 5.832 4.246 1.00 94.75 96 GLN A O 1
ATOM 753 N N . THR A 1 97 ? -8.242 3.957 4.955 1.00 95.00 97 THR A N 1
ATOM 754 C CA . THR A 1 97 ? -6.884 4.340 4.561 1.00 95.00 97 THR A CA 1
ATOM 755 C C . THR A 1 97 ? -6.286 3.275 3.663 1.00 95.00 97 THR A C 1
ATOM 757 O O . THR A 1 97 ? -6.315 2.096 4.001 1.00 95.00 97 THR A O 1
ATOM 760 N N . LEU A 1 98 ? -5.671 3.675 2.555 1.00 95.50 98 LEU A N 1
ATOM 761 C CA . LEU A 1 98 ? -4.875 2.781 1.723 1.00 95.50 98 LEU A CA 1
ATOM 762 C C . LEU A 1 98 ? -3.388 3.054 1.939 1.00 95.50 98 LEU A C 1
ATOM 764 O O . LEU A 1 98 ? -2.943 4.196 1.930 1.00 95.50 98 LEU A O 1
ATOM 768 N N . ILE A 1 99 ? -2.603 1.998 2.119 1.00 93.31 99 ILE A N 1
ATOM 769 C CA . ILE A 1 99 ? -1.156 2.057 2.305 1.00 93.31 99 ILE A CA 1
ATOM 770 C C . ILE A 1 99 ? -0.501 1.276 1.172 1.00 93.31 99 ILE A C 1
ATOM 772 O O . ILE A 1 99 ? -0.570 0.044 1.122 1.00 93.31 99 ILE A O 1
ATOM 776 N N . CYS A 1 100 ? 0.180 1.994 0.280 1.00 91.94 100 CYS A N 1
ATOM 777 C CA . CYS A 1 100 ? 1.120 1.385 -0.642 1.00 91.94 100 CYS A CA 1
ATOM 778 C C . CYS A 1 100 ? 2.462 1.157 0.041 1.00 91.94 100 CYS A C 1
ATOM 780 O O . CYS A 1 100 ? 3.142 2.118 0.409 1.00 91.94 100 CYS A O 1
ATOM 782 N N . TYR A 1 101 ? 2.877 -0.108 0.130 1.00 86.56 101 TYR A N 1
ATOM 783 C CA . TYR A 1 101 ? 4.101 -0.502 0.817 1.00 86.56 101 TYR A CA 1
ATOM 784 C C . TYR A 1 101 ? 5.128 -1.192 -0.088 1.00 86.56 101 TYR A C 1
ATOM 786 O O . TYR A 1 101 ? 4.834 -1.792 -1.131 1.00 86.56 101 TYR A O 1
ATOM 794 N N . THR A 1 102 ? 6.379 -1.150 0.367 1.00 81.56 102 THR A N 1
ATOM 795 C CA . THR A 1 102 ? 7.480 -1.981 -0.118 1.00 81.56 102 THR A CA 1
ATOM 796 C C . THR A 1 102 ? 7.831 -3.046 0.921 1.00 81.56 102 THR A C 1
ATOM 798 O O . THR A 1 102 ? 7.499 -2.936 2.100 1.00 81.56 102 THR A O 1
ATOM 801 N N . SER A 1 103 ? 8.535 -4.107 0.515 1.00 77.44 103 SER A N 1
ATOM 802 C CA . SER A 1 103 ? 8.977 -5.136 1.472 1.00 77.44 103 SER A CA 1
ATOM 803 C C . SER A 1 103 ? 9.885 -4.585 2.579 1.00 77.44 103 SER A C 1
ATOM 805 O O . SER A 1 103 ? 9.961 -5.183 3.647 1.00 77.44 103 SER A O 1
ATOM 807 N N . GLU A 1 104 ? 10.575 -3.468 2.333 1.00 77.75 104 GLU A N 1
ATOM 808 C CA . GLU A 1 104 ? 11.396 -2.804 3.346 1.00 77.75 104 GLU A CA 1
ATOM 809 C C . GLU A 1 104 ? 10.536 -2.003 4.324 1.00 77.75 104 GLU A C 1
ATOM 811 O O . GLU A 1 104 ? 10.706 -2.175 5.529 1.00 77.75 104 GLU A O 1
ATOM 816 N N . SER A 1 105 ? 9.563 -1.217 3.842 1.00 79.56 105 SER A N 1
ATOM 817 C CA . SER A 1 105 ? 8.656 -0.481 4.733 1.00 79.56 105 SER A CA 1
ATOM 818 C C . SER A 1 105 ? 7.825 -1.414 5.612 1.00 79.56 105 SER A C 1
ATOM 820 O O . SER A 1 105 ? 7.548 -1.086 6.758 1.00 79.56 105 SER A O 1
ATOM 822 N N . LEU A 1 106 ? 7.476 -2.608 5.114 1.00 78.56 106 LEU A N 1
ATOM 823 C CA . LEU A 1 106 ? 6.687 -3.586 5.866 1.00 78.56 106 LEU A CA 1
ATOM 824 C C . LEU A 1 106 ? 7.292 -3.941 7.234 1.00 78.56 106 LEU A C 1
ATOM 826 O O . LEU A 1 106 ? 6.560 -4.221 8.175 1.00 78.56 106 LEU A O 1
ATOM 830 N N . LYS A 1 107 ? 8.623 -3.912 7.357 1.00 77.81 107 LYS A N 1
ATOM 831 C CA . LYS A 1 107 ? 9.332 -4.254 8.600 1.00 77.81 107 LYS A CA 1
ATOM 832 C C . LYS A 1 107 ? 9.057 -3.274 9.745 1.00 77.81 107 LYS A C 1
ATOM 834 O O . LYS A 1 107 ? 9.340 -3.618 10.888 1.00 77.81 107 LYS A O 1
ATOM 839 N N . TYR A 1 108 ? 8.560 -2.081 9.431 1.00 80.31 108 TYR A N 1
ATOM 840 C CA . TYR A 1 108 ? 8.311 -1.003 10.386 1.00 80.31 108 TYR A CA 1
ATOM 841 C C . TYR A 1 108 ? 6.834 -0.873 10.763 1.00 80.31 108 TYR A C 1
ATOM 843 O O . TYR A 1 108 ? 6.513 -0.243 11.764 1.00 80.31 108 TYR A O 1
ATOM 851 N N . PHE A 1 109 ? 5.934 -1.509 10.010 1.00 82.25 109 PHE A N 1
ATOM 852 C CA . PHE A 1 109 ? 4.526 -1.551 10.378 1.00 82.25 109 PHE A CA 1
ATOM 853 C C . PHE A 1 109 ? 4.279 -2.547 11.525 1.00 82.25 109 PHE A C 1
ATOM 855 O O . PHE A 1 109 ? 4.959 -3.578 11.610 1.00 82.25 109 PHE A O 1
ATOM 862 N N . PRO A 1 110 ? 3.282 -2.287 12.391 1.00 80.81 110 PRO A N 1
ATOM 863 C CA . PRO A 1 110 ? 2.797 -3.264 13.351 1.00 80.81 110 PRO A CA 1
ATOM 864 C C . PRO A 1 110 ? 2.400 -4.569 12.657 1.00 80.81 110 PRO A C 1
ATOM 866 O O . PRO A 1 110 ? 1.963 -4.588 11.503 1.00 80.81 110 PRO A O 1
ATOM 869 N N . LYS A 1 111 ? 2.541 -5.685 13.375 1.00 81.94 111 LYS A N 1
ATOM 870 C CA . LYS A 1 111 ? 2.087 -6.979 12.863 1.00 81.94 111 LYS A CA 1
ATOM 871 C C . LYS A 1 111 ? 0.570 -6.969 12.703 1.00 81.94 111 LYS A C 1
ATOM 873 O O . LYS A 1 111 ? -0.143 -6.514 13.589 1.00 81.94 111 LYS A O 1
ATOM 878 N N . ILE A 1 112 ? 0.107 -7.542 11.598 1.00 81.69 112 ILE A N 1
ATOM 879 C CA . ILE A 1 112 ? -1.314 -7.791 11.368 1.00 81.69 112 ILE A CA 1
ATOM 880 C C . ILE A 1 112 ? -1.676 -9.134 12.009 1.00 81.69 112 ILE A C 1
ATOM 882 O O . ILE A 1 112 ? -1.165 -10.182 11.605 1.00 81.69 112 ILE A O 1
ATOM 886 N N . GLU A 1 113 ? -2.538 -9.120 13.015 1.00 80.50 113 GLU A N 1
ATOM 887 C CA . GLU A 1 113 ? -3.068 -10.309 13.675 1.00 80.50 113 GLU A CA 1
ATOM 888 C C . GLU A 1 113 ? -4.068 -11.064 12.797 1.00 80.50 113 GLU A C 1
ATOM 890 O O . GLU A 1 113 ? -4.664 -10.514 11.869 1.00 80.50 113 GLU A O 1
ATOM 895 N N . GLY A 1 114 ? -4.216 -12.367 13.063 1.00 64.19 114 GLY A N 1
ATOM 896 C CA . GLY A 1 114 ? -5.076 -13.264 12.278 1.00 64.19 114 GLY A CA 1
ATOM 897 C C . GLY A 1 114 ? -4.578 -13.518 10.855 1.00 64.19 114 GLY A C 1
ATOM 898 O O . GLY A 1 114 ? -5.181 -14.277 10.101 1.00 64.19 114 GLY A O 1
ATOM 899 N N . SER A 1 115 ? -3.456 -12.907 10.490 1.00 58.94 115 SER A N 1
ATOM 900 C CA . SER A 1 115 ? -2.951 -12.958 9.143 1.00 58.94 115 SER A CA 1
ATOM 901 C C . SER A 1 115 ? -1.907 -14.050 8.952 1.00 58.94 115 SER A C 1
ATOM 903 O O . SER A 1 115 ? -0.901 -14.142 9.659 1.00 58.94 115 SER A O 1
ATOM 905 N N . ASP A 1 116 ? -2.052 -14.798 7.864 1.00 57.34 116 ASP A N 1
ATOM 906 C CA . ASP A 1 116 ? -0.922 -15.470 7.228 1.00 57.34 116 ASP A CA 1
ATOM 907 C C . ASP A 1 116 ? -0.058 -14.433 6.464 1.00 57.34 116 ASP A C 1
ATOM 909 O O . ASP A 1 116 ? 0.569 -14.753 5.454 1.00 57.34 116 ASP A O 1
ATOM 913 N N . CYS A 1 117 ? 0.008 -13.163 6.902 1.00 49.53 117 CYS A N 1
ATOM 914 C CA . CYS A 1 117 ? 0.746 -12.098 6.216 1.00 49.53 117 CYS A CA 1
ATOM 915 C C . CYS A 1 117 ? 2.225 -12.421 6.052 1.00 49.53 117 CYS A C 1
ATOM 917 O O . CYS A 1 117 ? 2.826 -11.983 5.088 1.00 49.53 117 CYS A O 1
ATOM 919 N N . ALA A 1 118 ? 2.849 -13.235 6.902 1.00 47.03 118 ALA A N 1
ATOM 920 C CA . ALA A 1 118 ? 4.213 -13.692 6.624 1.00 47.03 118 ALA A CA 1
ATOM 921 C C . ALA A 1 118 ? 4.296 -14.576 5.353 1.00 47.03 118 ALA A C 1
ATOM 923 O O . ALA A 1 118 ? 5.315 -14.579 4.660 1.00 47.03 118 ALA A O 1
ATOM 924 N N . LYS A 1 119 ? 3.220 -15.303 5.010 1.00 51.44 119 LYS A N 1
ATOM 925 C CA . LYS A 1 119 ? 3.084 -16.099 3.776 1.00 51.44 119 LYS A CA 1
ATOM 926 C C . LYS A 1 119 ? 2.595 -15.266 2.587 1.00 51.44 119 LYS A C 1
ATOM 928 O O . LYS A 1 119 ? 3.057 -15.530 1.479 1.00 51.44 119 LYS A O 1
ATOM 933 N N . HIS A 1 120 ? 1.701 -14.301 2.817 1.00 49.34 120 HIS 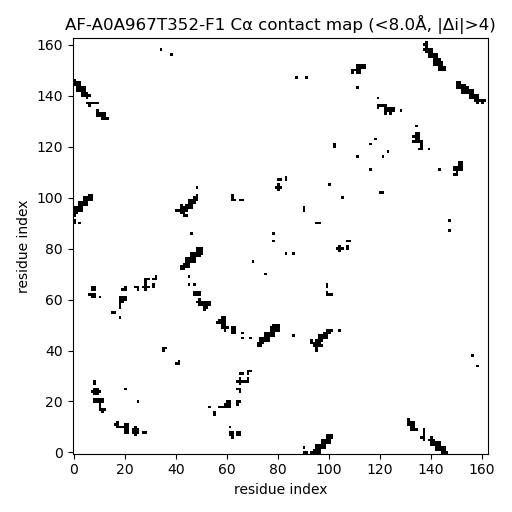A N 1
ATOM 934 C CA . HIS A 1 120 ? 1.103 -13.450 1.780 1.00 49.34 120 HIS A CA 1
ATOM 935 C C . HIS A 1 120 ? 1.882 -12.166 1.502 1.00 49.34 120 HIS A C 1
ATOM 937 O O . HIS A 1 120 ? 1.806 -11.687 0.390 1.00 49.34 120 HIS A O 1
ATOM 943 N N . MET A 1 121 ? 2.659 -11.651 2.459 1.00 48.69 121 MET A N 1
ATOM 944 C CA . MET A 1 121 ? 3.542 -10.480 2.350 1.00 48.69 121 MET A CA 1
ATOM 945 C C . MET A 1 121 ? 5.038 -10.825 2.241 1.00 48.69 121 MET A C 1
ATOM 947 O O . MET A 1 121 ? 5.874 -9.947 2.012 1.00 48.69 121 MET A O 1
ATOM 951 N N . GLY A 1 122 ? 5.388 -12.113 2.337 1.00 45.00 122 GLY A N 1
ATOM 952 C CA . GLY A 1 122 ? 6.732 -12.633 2.083 1.00 45.00 122 GLY A CA 1
ATOM 953 C C . GLY A 1 122 ? 6.990 -12.995 0.612 1.00 45.00 122 GLY A C 1
ATOM 954 O O . GLY A 1 122 ? 6.135 -13.548 -0.077 1.00 45.00 122 GLY A O 1
ATOM 955 N N . ASN A 1 123 ? 8.212 -12.744 0.125 1.00 45.59 123 ASN A N 1
ATOM 956 C CA . ASN A 1 123 ? 8.680 -13.141 -1.212 1.00 45.59 123 ASN A CA 1
ATOM 957 C C . ASN A 1 123 ? 8.747 -14.678 -1.363 1.00 45.59 123 ASN A C 1
ATOM 959 O O . ASN A 1 123 ? 9.828 -15.268 -1.313 1.00 45.59 123 ASN A O 1
ATOM 963 N N . LYS A 1 124 ? 7.626 -15.364 -1.596 1.00 41.16 124 LYS A N 1
ATOM 964 C CA . LYS A 1 124 ? 7.682 -16.733 -2.125 1.00 41.16 124 LYS A CA 1
ATOM 965 C C . LYS A 1 124 ? 7.936 -16.657 -3.635 1.00 41.16 124 LYS A C 1
ATOM 967 O O . LYS A 1 124 ? 7.204 -16.003 -4.365 1.00 41.16 124 LYS A O 1
ATOM 972 N N . LYS A 1 125 ? 8.979 -17.325 -4.129 1.00 44.03 125 LYS A N 1
ATOM 973 C CA . LYS A 1 125 ? 9.199 -17.495 -5.578 1.00 44.03 125 LYS A CA 1
ATOM 974 C C . LYS A 1 125 ? 8.168 -18.487 -6.128 1.00 44.03 125 LYS A C 1
ATOM 976 O O . LYS A 1 125 ? 7.848 -19.470 -5.453 1.00 44.03 125 LYS A O 1
ATOM 981 N N . LEU A 1 126 ? 7.596 -18.231 -7.306 1.00 37.88 126 LEU A N 1
ATOM 982 C CA . LEU A 1 126 ? 6.878 -19.268 -8.061 1.00 37.88 126 LEU A CA 1
ATOM 983 C C . LEU A 1 126 ? 7.912 -20.288 -8.566 1.00 37.88 126 LEU A C 1
ATOM 985 O O . LEU A 1 126 ? 8.990 -19.867 -8.997 1.00 37.88 126 LEU A O 1
ATOM 989 N N . PRO A 1 127 ? 7.625 -21.601 -8.517 1.00 36.44 127 PRO A N 1
ATOM 990 C CA . PRO A 1 127 ? 8.403 -22.551 -9.297 1.00 36.44 127 PRO A CA 1
ATOM 991 C C . PRO A 1 127 ? 8.313 -22.123 -10.769 1.00 36.44 127 PRO A C 1
ATOM 993 O O . PRO A 1 127 ? 7.220 -21.869 -11.263 1.00 36.44 127 PRO A O 1
ATOM 996 N N . ASN A 1 128 ? 9.458 -21.987 -11.439 1.00 42.03 128 ASN A N 1
ATOM 997 C CA . ASN A 1 128 ? 9.597 -21.606 -12.855 1.00 42.03 128 ASN A CA 1
ATOM 998 C C . ASN A 1 128 ? 9.346 -20.133 -13.236 1.00 42.03 128 ASN A C 1
ATOM 1000 O O . ASN A 1 128 ? 9.467 -19.801 -14.413 1.00 42.03 128 ASN A O 1
ATOM 1004 N N . ALA A 1 129 ? 9.088 -19.219 -12.292 1.00 42.41 129 ALA A N 1
ATOM 1005 C CA . ALA A 1 129 ? 9.134 -17.791 -12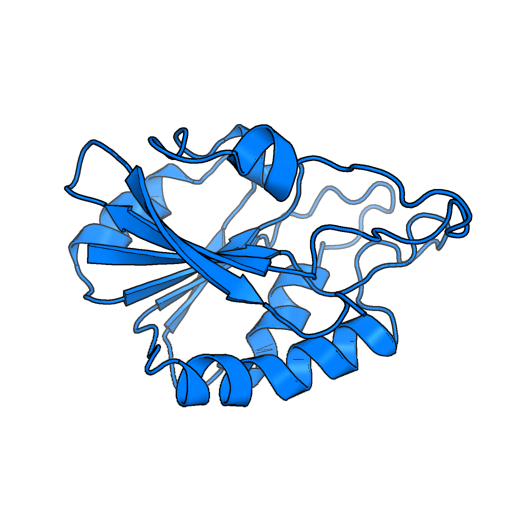.620 1.00 42.41 129 ALA A CA 1
ATOM 1006 C C . ALA A 1 129 ? 10.589 -17.337 -12.852 1.00 42.41 129 ALA A C 1
ATOM 1008 O O . ALA A 1 129 ? 11.471 -17.714 -12.067 1.00 42.41 129 ALA A O 1
ATOM 1009 N N . PRO A 1 130 ? 10.865 -16.502 -13.875 1.00 45.66 130 PRO A N 1
ATOM 1010 C CA . PRO A 1 130 ? 12.188 -15.921 -14.052 1.00 45.66 130 PRO A CA 1
ATOM 1011 C C . PRO A 1 130 ? 12.613 -15.208 -12.762 1.00 45.66 130 PRO A C 1
ATOM 1013 O O . PRO A 1 130 ? 11.809 -14.527 -12.123 1.00 45.66 130 PRO A O 1
ATOM 1016 N N . LYS A 1 131 ? 13.888 -15.341 -12.367 1.00 44.56 131 LYS A N 1
ATOM 1017 C CA . LYS A 1 131 ? 14.444 -14.738 -11.132 1.00 44.56 131 LYS A CA 1
ATOM 1018 C C . LYS A 1 131 ? 14.258 -13.207 -11.041 1.00 44.56 131 LYS A C 1
ATOM 1020 O O . LYS A 1 131 ? 14.546 -12.645 -9.989 1.00 44.56 131 LYS A O 1
ATOM 1025 N N . THR A 1 132 ? 13.831 -12.563 -12.127 1.00 45.25 132 THR A N 1
ATOM 1026 C CA . THR A 1 132 ? 13.658 -11.119 -12.333 1.00 45.25 132 THR A CA 1
ATOM 1027 C C . THR A 1 132 ? 12.323 -10.566 -11.818 1.00 45.25 132 THR A C 1
ATOM 1029 O O . THR A 1 132 ? 12.222 -9.359 -11.630 1.00 45.25 132 THR A O 1
ATOM 1032 N N . PHE A 1 133 ? 11.310 -11.409 -11.568 1.00 46.66 133 PHE A N 1
ATOM 1033 C CA . PHE A 1 133 ? 9.958 -10.952 -11.224 1.00 46.66 133 PHE A CA 1
ATOM 1034 C C . PHE A 1 133 ? 9.637 -11.054 -9.724 1.00 46.66 133 PHE A C 1
ATOM 1036 O O . PHE A 1 133 ? 9.865 -12.079 -9.074 1.00 46.66 133 PHE A O 1
ATOM 1043 N N . THR A 1 134 ? 9.013 -10.010 -9.173 1.00 48.66 134 THR A N 1
ATOM 1044 C CA . THR A 1 134 ? 8.399 -10.021 -7.832 1.00 48.66 134 THR A CA 1
ATOM 1045 C C . THR A 1 134 ? 7.050 -10.756 -7.871 1.00 48.66 134 THR A C 1
ATOM 1047 O O . THR A 1 134 ? 5.989 -10.160 -7.801 1.00 48.66 134 THR A O 1
ATOM 1050 N N . ASN A 1 135 ? 7.076 -12.081 -8.015 1.00 48.03 135 ASN A N 1
ATOM 1051 C CA . ASN A 1 135 ? 5.972 -12.822 -8.645 1.00 48.03 135 ASN A CA 1
ATOM 1052 C C . ASN A 1 135 ? 4.899 -13.476 -7.743 1.00 48.03 135 ASN A C 1
ATOM 1054 O O . ASN A 1 135 ? 4.317 -14.471 -8.155 1.00 48.03 135 ASN A O 1
ATOM 1058 N N . LYS A 1 136 ? 4.621 -13.005 -6.519 1.00 46.62 136 LYS A N 1
ATOM 1059 C CA . LYS A 1 136 ? 3.554 -13.634 -5.685 1.00 46.62 136 LYS A CA 1
ATOM 1060 C C . LYS A 1 136 ? 2.706 -12.710 -4.824 1.00 46.62 136 LYS A C 1
ATOM 1062 O O . LYS A 1 136 ? 1.860 -13.174 -4.071 1.00 46.62 136 LYS A O 1
ATOM 1067 N N . LEU A 1 137 ? 2.986 -11.419 -4.880 1.00 46.28 137 LEU A N 1
ATOM 1068 C CA . LEU A 1 137 ? 2.548 -10.486 -3.848 1.00 46.28 137 LEU A CA 1
ATOM 1069 C C . LEU A 1 137 ? 1.728 -9.329 -4.396 1.00 46.28 137 LEU A C 1
ATOM 1071 O O . LEU A 1 137 ? 1.035 -8.666 -3.641 1.00 46.28 137 LEU A O 1
ATOM 1075 N N . TYR A 1 138 ? 1.756 -9.166 -5.717 1.00 52.19 138 TYR A N 1
ATOM 1076 C CA . TYR A 1 138 ? 0.695 -8.489 -6.440 1.00 52.19 138 TYR A CA 1
ATOM 1077 C C . TYR A 1 138 ? -0.636 -9.124 -6.171 1.00 52.19 138 TYR A C 1
ATOM 1079 O O . TYR A 1 138 ? -1.592 -8.391 -6.021 1.00 52.19 138 TYR A O 1
ATOM 1087 N N . THR A 1 139 ? -0.673 -10.452 -6.061 1.00 57.84 139 THR A N 1
ATOM 1088 C CA . THR A 1 139 ? -1.877 -11.267 -6.179 1.00 57.84 139 THR A CA 1
ATOM 1089 C C . THR A 1 139 ? -2.975 -10.905 -5.187 1.00 57.84 139 THR A C 1
ATOM 1091 O O . THR A 1 139 ? -4.122 -11.232 -5.468 1.00 57.84 139 THR A O 1
ATOM 1094 N N . TYR A 1 140 ? -2.656 -10.237 -4.069 1.00 69.38 140 TYR A N 1
ATOM 1095 C CA . TYR A 1 140 ? -3.642 -9.880 -3.056 1.00 69.38 140 TYR A CA 1
ATOM 1096 C C . TYR A 1 140 ? -3.431 -8.474 -2.481 1.00 69.38 140 TYR A C 1
ATOM 1098 O O . TYR A 1 140 ? -2.316 -8.122 -2.101 1.00 69.38 140 TYR A O 1
ATOM 1106 N N . MET A 1 141 ? -4.518 -7.714 -2.340 1.00 86.44 141 MET A N 1
ATOM 1107 C CA . MET A 1 141 ? -4.617 -6.635 -1.354 1.00 86.44 141 MET A CA 1
ATOM 1108 C C . MET A 1 141 ? -5.132 -7.220 -0.044 1.00 86.44 141 MET A C 1
ATOM 1110 O O . MET A 1 141 ? -5.950 -8.143 -0.050 1.00 86.44 141 MET A O 1
ATOM 1114 N N . ILE A 1 142 ? -4.658 -6.690 1.075 1.00 87.62 142 ILE A N 1
ATOM 1115 C CA . ILE A 1 142 ? -5.097 -7.122 2.403 1.00 87.62 142 ILE A CA 1
ATOM 1116 C C . ILE A 1 142 ? -5.985 -6.028 2.958 1.00 87.62 142 ILE A C 1
ATOM 1118 O O . ILE A 1 142 ? -5.598 -4.863 2.946 1.00 87.62 142 ILE A O 1
ATOM 1122 N N . VAL A 1 143 ? -7.164 -6.399 3.434 1.00 91.56 143 VAL A N 1
ATOM 1123 C CA . VAL A 1 143 ? -8.042 -5.482 4.150 1.00 91.56 143 VAL A CA 1
ATOM 1124 C C . VAL A 1 143 ? -7.962 -5.853 5.619 1.00 91.56 143 VAL A C 1
ATOM 1126 O O . VAL A 1 143 ? -8.108 -7.025 5.985 1.00 91.56 143 VAL A O 1
ATOM 1129 N N . SER A 1 144 ? -7.715 -4.855 6.453 1.00 92.25 144 SER A N 1
ATOM 1130 C CA . SER A 1 144 ? -7.588 -5.008 7.894 1.00 92.25 144 SER A CA 1
ATOM 1131 C C . SER A 1 144 ? -8.425 -3.971 8.621 1.00 92.25 144 SER A C 1
ATOM 1133 O O . SER A 1 144 ? -8.666 -2.880 8.109 1.00 92.25 144 SER A O 1
ATOM 1135 N N . GLU A 1 145 ? -8.807 -4.291 9.845 1.00 92.81 145 GLU A N 1
ATOM 1136 C CA . GLU A 1 145 ? -9.331 -3.329 10.802 1.00 92.81 145 GLU A CA 1
ATOM 1137 C C . GLU A 1 145 ? -8.213 -2.900 11.756 1.00 92.81 145 GLU A C 1
ATOM 1139 O O . GLU A 1 145 ? -7.392 -3.720 12.166 1.00 92.81 145 GLU A O 1
ATOM 1144 N N . TYR A 1 146 ? -8.164 -1.613 12.092 1.00 90.50 146 TYR A N 1
ATOM 1145 C CA . TYR A 1 146 ? -7.349 -1.078 13.179 1.00 90.50 146 TYR A CA 1
ATOM 1146 C C . TYR A 1 146 ? -8.274 -0.472 14.240 1.00 90.50 146 TYR A C 1
ATOM 1148 O O . TYR A 1 146 ? -9.125 0.372 13.933 1.00 90.50 146 TYR A O 1
ATOM 1156 N N . ASP A 1 147 ? -8.123 -0.918 15.485 1.00 88.19 147 ASP A N 1
ATOM 1157 C CA . ASP A 1 147 ? -8.922 -0.466 16.636 1.00 88.19 147 ASP A CA 1
ATOM 1158 C C . ASP A 1 147 ? -8.244 0.668 17.434 1.00 88.19 147 ASP A C 1
ATOM 1160 O O . ASP A 1 147 ? -8.778 1.152 18.430 1.00 88.19 147 ASP A O 1
ATOM 1164 N N . GLY A 1 148 ? -7.064 1.114 16.986 1.00 82.44 148 GLY A N 1
ATOM 1165 C CA . GLY A 1 148 ? -6.215 2.078 17.690 1.00 82.44 148 GLY A CA 1
ATOM 1166 C C . GLY A 1 148 ? -5.049 1.443 18.456 1.00 82.44 148 GLY A C 1
ATOM 1167 O O . GLY A 1 148 ? -4.175 2.170 18.925 1.00 82.44 148 GLY A O 1
ATOM 1168 N N . SER A 1 149 ? -4.990 0.114 18.548 1.00 83.62 149 SER A N 1
ATOM 1169 C CA . SER A 1 149 ? -3.907 -0.647 19.188 1.00 83.62 149 SER A CA 1
ATOM 1170 C C . SER A 1 149 ? -3.469 -1.867 18.372 1.00 83.62 149 SER A C 1
ATOM 1172 O O . SER A 1 149 ? -2.272 -2.116 18.239 1.00 83.62 149 SER A O 1
ATOM 1174 N N . VAL A 1 150 ? -4.417 -2.596 17.788 1.00 86.12 150 VAL A N 1
ATOM 1175 C CA . VAL A 1 150 ? -4.212 -3.862 17.082 1.00 86.12 150 VAL A CA 1
ATOM 1176 C C . VAL A 1 150 ? -4.726 -3.750 15.655 1.00 86.12 150 VAL A C 1
ATOM 1178 O O . VAL A 1 150 ? -5.782 -3.176 15.400 1.00 86.12 150 VAL A O 1
ATOM 1181 N N . ILE A 1 151 ? -3.959 -4.304 14.713 1.00 88.88 151 ILE A N 1
ATOM 1182 C CA . ILE A 1 151 ? -4.362 -4.428 13.313 1.00 88.88 151 ILE A CA 1
ATOM 1183 C C . ILE A 1 151 ? -4.772 -5.878 13.080 1.00 88.88 151 ILE A C 1
ATOM 1185 O O . ILE A 1 151 ? -3.933 -6.767 13.200 1.00 88.88 151 ILE A O 1
ATOM 1189 N N . THR A 1 152 ? -6.016 -6.129 12.694 1.00 89.88 152 THR A N 1
ATOM 1190 C CA . THR A 1 152 ? -6.546 -7.477 12.454 1.00 89.88 152 THR A CA 1
ATOM 1191 C C . THR A 1 152 ? -6.927 -7.629 10.990 1.00 89.88 152 THR A C 1
ATOM 1193 O O . THR A 1 152 ? -7.666 -6.808 10.453 1.00 89.88 152 THR A O 1
ATOM 1196 N N . GLN A 1 153 ? -6.432 -8.669 10.316 1.00 89.50 153 GLN A N 1
ATOM 1197 C CA . GLN A 1 153 ? -6.850 -8.955 8.942 1.00 89.50 153 GLN A CA 1
ATOM 1198 C C . GLN A 1 153 ? -8.325 -9.373 8.923 1.00 89.50 153 GLN A C 1
ATOM 1200 O O . GLN A 1 153 ? -8.709 -10.298 9.635 1.00 89.50 153 GLN A O 1
ATOM 1205 N N . ILE A 1 154 ? -9.119 -8.750 8.050 1.00 90.06 154 ILE A N 1
ATOM 1206 C CA . ILE A 1 154 ? -10.537 -9.086 7.860 1.00 90.06 154 ILE A CA 1
ATOM 1207 C C . ILE A 1 154 ? -10.790 -9.807 6.533 1.00 90.06 154 ILE A C 1
ATOM 1209 O O . ILE A 1 154 ? -11.634 -10.698 6.468 1.00 90.06 154 ILE A O 1
ATOM 1213 N N . SER A 1 155 ? -10.049 -9.477 5.470 1.00 87.56 155 SER A N 1
ATOM 1214 C CA . SER A 1 155 ? -10.198 -10.133 4.166 1.00 87.56 155 SER A CA 1
ATOM 1215 C C . SER A 1 155 ? -8.968 -9.954 3.269 1.00 87.56 155 SER A C 1
ATOM 1217 O O . SER A 1 155 ? -8.028 -9.220 3.583 1.00 87.56 155 SER A O 1
ATOM 1219 N N . THR A 1 156 ? -8.961 -10.665 2.140 1.00 85.50 156 THR A N 1
ATOM 1220 C CA . THR A 1 156 ? -7.988 -10.493 1.052 1.00 85.50 156 THR A CA 1
ATOM 1221 C C . THR A 1 156 ? -8.716 -10.366 -0.272 1.00 85.50 156 THR A C 1
ATOM 1223 O O . THR A 1 156 ? -9.611 -11.163 -0.552 1.00 85.50 156 THR A O 1
ATOM 1226 N N . ILE A 1 157 ? -8.280 -9.435 -1.113 1.00 83.31 157 ILE A N 1
ATOM 1227 C CA . ILE A 1 157 ? -8.842 -9.201 -2.445 1.00 83.31 157 ILE A CA 1
ATOM 1228 C C . ILE A 1 157 ? -7.828 -9.662 -3.474 1.00 83.31 157 ILE A C 1
ATOM 1230 O O . ILE A 1 157 ? -6.712 -9.149 -3.497 1.00 83.31 157 ILE A O 1
ATOM 1234 N N . ALA A 1 158 ? -8.206 -10.613 -4.325 1.00 77.75 158 ALA A N 1
ATOM 1235 C CA . ALA A 1 158 ? -7.351 -11.049 -5.419 1.00 77.75 158 ALA A CA 1
ATOM 1236 C C . ALA A 1 158 ? -7.244 -9.955 -6.496 1.00 77.75 158 ALA A C 1
ATOM 1238 O O . ALA A 1 158 ? -8.252 -9.398 -6.917 1.00 77.75 158 ALA A O 1
ATOM 1239 N N . THR A 1 159 ? -6.034 -9.669 -6.968 1.00 70.50 159 THR A N 1
ATOM 1240 C CA . THR A 1 159 ? -5.752 -8.567 -7.913 1.00 70.50 159 THR A CA 1
ATOM 1241 C C . THR A 1 159 ? -5.549 -9.018 -9.364 1.00 70.50 159 THR A C 1
ATOM 1243 O O . THR A 1 159 ? -5.373 -8.176 -10.238 1.00 70.50 159 THR A O 1
ATOM 1246 N N . GLY A 1 160 ? -5.581 -10.329 -9.641 1.00 54.38 160 GLY A N 1
ATOM 1247 C CA . GLY A 1 160 ? -5.641 -10.864 -11.011 1.00 54.38 160 GLY A CA 1
ATOM 1248 C C . GLY A 1 160 ? -4.449 -11.699 -11.495 1.00 54.38 160 GLY A C 1
ATOM 1249 O O . GLY A 1 160 ? -4.649 -12.528 -12.376 1.00 54.38 160 GLY A O 1
ATOM 1250 N N . ASP A 1 161 ? -3.263 -11.623 -10.881 1.00 47.78 161 ASP A N 1
ATOM 1251 C CA . ASP A 1 161 ? -2.084 -12.424 -11.304 1.00 47.78 161 ASP A CA 1
ATOM 1252 C C . ASP A 1 161 ? -2.085 -13.882 -10.780 1.00 47.78 161 ASP A C 1
ATOM 1254 O O . ASP A 1 161 ? -1.060 -14.563 -10.752 1.00 47.78 161 ASP A O 1
ATOM 1258 N N . GLY A 1 162 ? -3.226 -14.359 -10.278 1.00 39.94 162 GLY A N 1
ATOM 1259 C CA . GLY A 1 162 ? -3.379 -15.636 -9.574 1.00 39.94 162 GLY A CA 1
ATOM 1260 C C . GLY A 1 162 ? -4.009 -16.759 -10.398 1.00 39.94 162 GLY A C 1
ATOM 1261 O O . GLY A 1 162 ? -4.756 -17.549 -9.822 1.00 39.94 162 GLY A O 1
ATOM 1262 N N . LYS A 1 163 ? -3.767 -16.813 -11.712 1.00 30.94 163 LYS A N 1
ATOM 1263 C CA . LYS A 1 163 ? -4.156 -17.953 -12.559 1.00 30.94 163 LYS A CA 1
ATOM 1264 C C . LYS A 1 163 ? -2.940 -18.747 -13.012 1.00 30.94 163 LYS A C 1
ATOM 1266 O O . LYS A 1 163 ? -1.961 -18.113 -13.459 1.00 30.94 163 LYS A O 1
#

Radius of gyration: 14.82 Å; Cα contacts (8 Å, |Δi|>4): 328; chains: 1; bounding box: 37×36×37 Å

Nearest PDB structures (foldseek):
  5gre-assembly1_A  TM=3.575E-01  e=1.318E-01  Homo sapiens
  7ce3-assembly1_D  TM=3.772E-01  e=2.877E-01  Homo sapiens
  4y1p-assembly1_A-2  TM=4.046E-01  e=5.886E-01  Sulfolobus acidocaldarius DSM 639
  1wpw-assembly1_A  TM=3.720E-01  e=1.464E+00  Sulfurisphaera tokodaii
  4y1p-assembly1_B-2  TM=4.206E-01  e=3.195E+00  Sulfolobus acidocaldarius DSM 639

Sequence (163 aa):
MIIIWVRHGTVDCNSKDADTLTPNGREFAKALPDLLENNNIHPDVVFYDSSEKSKSGKPITRCKETVAGLVGSADMIPYKFNDTDPIFEKCKQVEQTLICYTSESLKYFPKIEGSDCAKHMGNKKLPNAPKTFTNKLYTYMIVSEYDGSVITQISTIATGDGK

Mean predicted aligned error: 7.75 Å